Protein AF-A0A7C9CW74-F1 (afdb_monomer)

Solvent-accessible surface area (backbone atoms only — not comparable to full-atom values): 6979 Å² total; per-residue (Å²): 134,84,81,73,78,82,70,75,75,80,81,54,76,82,40,68,64,47,37,40,62,74,50,55,54,62,38,85,89,68,83,45,73,61,44,82,41,60,77,28,73,56,26,42,52,53,53,48,61,74,67,51,86,51,102,77,69,85,82,85,63,74,46,62,49,76,68,56,76,53,67,41,49,76,86,55,87,70,76,95,68,93,57,48,26,42,35,42,78,48,94,48,96,73,10,28,36,36,37,29,60,52,47,84,32,51,41,84,73,48,110

Organism: Opuntia streptacantha (NCBI:txid393608)

Secondary structure (DSSP, 8-state):
------------TTSHHHHHHHTTT--TTTT-S-EEEESSHHHHHHHHHHH--STT------EEEE----EEETT--------SEEEEE-SSTT-EEEEES-GGGEEEEE-

pLDDT: mean 78.63, std 11.59, range [41.38, 92.81]

Foldseek 3Di:
DDPPDPPPPDPDCPPPVCVCVVVLNDCPVVPDQKDKDKPDPVLVVVVCVVVPPDPDDDDDDWDKDFQFDAEDEPPDPDDDDDGQWYKYADPDNPTIMIMGRDSVRIDTDGD

Sequence (111 aa):
RHSKWVSRPCQDPTCNLCRTVGFSFTMEYKKRFWIELCMSSEALRESIAGVSKTKNAKTEVIICRIIAGRTKSIEDKTSEDEYDGTRNRGFHPNSEYLVLNNPSALLPCFI

Structure (mmCIF, N/CA/C/O backbone):
data_AF-A0A7C9CW74-F1
#
_entry.id   AF-A0A7C9CW74-F1
#
loop_
_atom_site.group_PDB
_atom_site.id
_atom_site.type_symbol
_atom_site.label_atom_id
_atom_site.label_alt_id
_atom_site.label_comp_id
_atom_site.label_asym_id
_atom_site.label_entity_id
_atom_site.label_seq_id
_atom_site.pdbx_PDB_ins_code
_atom_site.Cartn_x
_atom_site.Cartn_y
_atom_site.Cartn_z
_atom_site.occupancy
_atom_site.B_iso_or_equiv
_atom_site.auth_seq_id
_atom_site.auth_comp_id
_atom_site.auth_asym_id
_atom_site.auth_atom_id
_atom_site.pdbx_PDB_model_num
ATOM 1 N N . ARG A 1 1 ? -18.330 -28.055 14.200 1.00 43.12 1 ARG A N 1
ATOM 2 C CA . ARG A 1 1 ? -17.464 -26.939 13.737 1.00 43.12 1 ARG A CA 1
ATOM 3 C C . ARG A 1 1 ? -18.333 -25.688 13.660 1.00 43.12 1 ARG A C 1
ATOM 5 O O . ARG A 1 1 ? -19.131 -25.591 12.744 1.00 43.12 1 ARG A O 1
ATOM 12 N N . HIS A 1 2 ? -18.257 -24.795 14.648 1.00 41.38 2 HIS A N 1
ATOM 13 C CA . HIS A 1 2 ? -19.021 -23.545 14.634 1.00 41.38 2 HIS A CA 1
ATOM 14 C C . HIS A 1 2 ? -18.372 -22.571 13.645 1.00 41.38 2 HIS A C 1
ATOM 16 O O . HIS A 1 2 ? -17.303 -22.030 13.924 1.00 41.38 2 HIS A O 1
ATOM 22 N N . SER A 1 3 ? -18.996 -22.368 12.487 1.00 50.56 3 SER A N 1
ATOM 23 C CA . SER A 1 3 ? -18.732 -21.223 11.618 1.00 50.56 3 SER A CA 1
ATOM 24 C C . SER A 1 3 ? -19.144 -19.963 12.378 1.00 50.56 3 SER A C 1
ATOM 26 O O . SER A 1 3 ? -20.329 -19.648 12.495 1.00 50.56 3 SER A O 1
ATOM 28 N N . LYS A 1 4 ? -18.159 -19.310 13.000 1.00 52.38 4 LYS A N 1
ATOM 29 C CA . LYS A 1 4 ? -18.336 -18.046 13.716 1.00 52.38 4 LYS A CA 1
ATOM 30 C C . LYS A 1 4 ? -18.927 -17.018 12.752 1.00 52.38 4 LYS A C 1
ATOM 32 O O . LYS A 1 4 ? -18.501 -16.944 11.603 1.00 52.38 4 LYS A O 1
ATOM 37 N N . TRP A 1 5 ? -19.926 -16.282 13.234 1.00 48.28 5 TRP A N 1
ATOM 38 C CA . TRP A 1 5 ? -20.607 -15.206 12.523 1.00 48.28 5 TRP A CA 1
ATOM 39 C C . TRP A 1 5 ? -19.623 -14.354 11.720 1.00 48.28 5 TRP A C 1
ATOM 41 O O . TRP A 1 5 ? -18.690 -13.785 12.286 1.00 48.28 5 TRP A O 1
ATOM 51 N N . VAL A 1 6 ? -19.877 -14.222 10.419 1.00 56.31 6 VAL A N 1
ATOM 52 C CA . VAL A 1 6 ? -19.379 -13.078 9.659 1.00 56.31 6 VAL A CA 1
ATOM 53 C C . VAL A 1 6 ? -20.119 -11.877 10.235 1.00 56.31 6 VAL A C 1
ATOM 55 O O . VAL A 1 6 ? -21.263 -11.601 9.877 1.00 56.31 6 VAL A O 1
ATOM 58 N N . SER A 1 7 ? -19.506 -11.216 11.216 1.00 66.12 7 SER A N 1
ATOM 59 C CA . SER A 1 7 ? -19.907 -9.873 11.6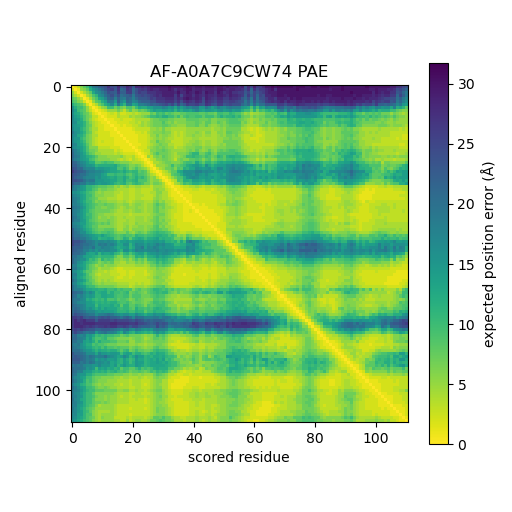16 1.00 66.12 7 SER A CA 1
ATOM 60 C C . SER A 1 7 ? -19.998 -9.050 10.338 1.00 66.12 7 SER A C 1
ATOM 62 O O . SER A 1 7 ? -19.045 -9.047 9.556 1.00 66.12 7 SER A O 1
ATOM 64 N N . ARG A 1 8 ? -21.158 -8.432 10.089 1.00 70.00 8 ARG A N 1
ATOM 65 C CA . ARG A 1 8 ? -21.370 -7.600 8.902 1.00 70.00 8 ARG A CA 1
ATOM 66 C C . ARG A 1 8 ? -20.157 -6.677 8.706 1.00 70.00 8 ARG A C 1
ATOM 68 O O . ARG A 1 8 ? -19.693 -6.114 9.702 1.00 70.00 8 ARG A O 1
ATOM 75 N N . PRO A 1 9 ? -19.633 -6.542 7.474 1.00 71.19 9 PRO A N 1
ATOM 76 C CA . PRO A 1 9 ? -18.553 -5.602 7.213 1.00 71.19 9 PRO A CA 1
ATOM 77 C C . PRO A 1 9 ? -18.971 -4.213 7.695 1.00 71.19 9 PRO A C 1
ATOM 79 O O . PRO A 1 9 ? -20.152 -3.862 7.633 1.00 71.19 9 PRO A O 1
ATOM 82 N N . CYS A 1 10 ? -18.013 -3.451 8.221 1.00 83.50 10 CYS A N 1
ATOM 83 C CA . CYS A 1 10 ? -18.261 -2.079 8.641 1.00 83.50 10 CYS A CA 1
ATOM 84 C C . CYS A 1 10 ? -18.874 -1.292 7.466 1.00 83.50 10 CYS A C 1
ATOM 86 O O . CYS A 1 10 ? -18.421 -1.416 6.330 1.00 83.50 10 CYS A O 1
ATOM 88 N N . GLN A 1 11 ? -19.938 -0.534 7.734 1.00 82.44 11 GLN A N 1
ATOM 89 C CA . GLN A 1 11 ? -20.644 0.282 6.734 1.00 82.44 11 GLN A CA 1
ATOM 90 C C . GLN A 1 11 ? -20.512 1.781 7.021 1.00 82.44 11 GLN A C 1
ATOM 92 O O . GLN A 1 11 ? -21.153 2.594 6.364 1.00 82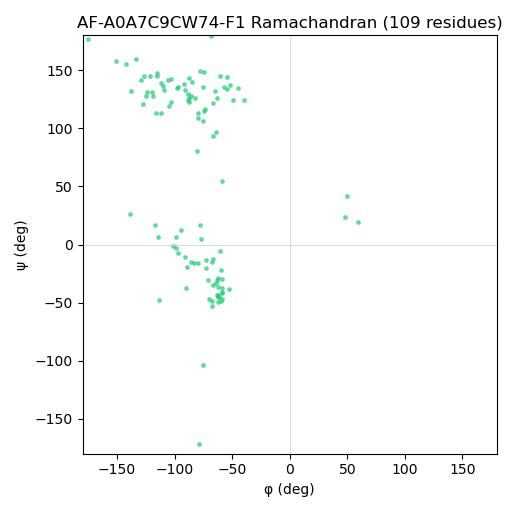.44 11 GLN A O 1
ATOM 97 N N . ASP A 1 12 ? -19.704 2.148 8.017 1.00 84.75 12 ASP A N 1
ATOM 98 C CA . ASP A 1 12 ? -19.494 3.536 8.399 1.00 84.75 12 ASP A CA 1
ATOM 99 C C . ASP A 1 12 ? -18.600 4.238 7.356 1.00 84.75 12 ASP A C 1
ATOM 101 O O . ASP A 1 12 ? -17.420 3.890 7.233 1.00 84.75 12 ASP A O 1
ATOM 105 N N . PRO A 1 13 ? -19.110 5.238 6.612 1.00 80.88 13 PRO A N 1
ATOM 106 C CA . PRO A 1 13 ? -18.323 5.959 5.612 1.00 80.88 13 PRO A CA 1
ATOM 107 C C . PRO A 1 13 ? -17.202 6.811 6.230 1.00 80.88 13 PRO A C 1
ATOM 109 O O . PRO A 1 13 ? -16.291 7.241 5.520 1.00 80.88 13 PRO A O 1
ATOM 112 N N . THR A 1 14 ? -17.240 7.055 7.544 1.00 83.69 14 THR A N 1
ATOM 113 C CA . THR A 1 14 ? -16.191 7.770 8.282 1.00 83.69 14 THR A CA 1
ATOM 114 C C . THR A 1 14 ? -15.050 6.850 8.728 1.00 83.69 14 THR A C 1
ATOM 116 O O . THR A 1 14 ? -13.955 7.327 9.038 1.00 83.69 14 THR A O 1
ATOM 119 N N . CYS A 1 15 ? -15.250 5.527 8.688 1.00 86.06 15 CYS A N 1
ATOM 120 C CA . CYS A 1 15 ? -14.200 4.551 8.954 1.00 86.06 15 CYS A CA 1
ATOM 121 C C . CYS A 1 15 ? -13.090 4.661 7.897 1.00 86.06 15 CYS A C 1
ATOM 123 O O . CYS A 1 15 ? -13.336 4.551 6.695 1.00 86.06 15 CYS A O 1
ATOM 125 N N . ASN A 1 16 ? -11.838 4.829 8.338 1.00 82.12 16 ASN A N 1
ATOM 126 C CA . ASN A 1 16 ? -10.698 5.001 7.433 1.00 82.12 16 ASN A CA 1
ATOM 127 C C . ASN A 1 16 ? -10.510 3.825 6.472 1.00 82.12 16 ASN A C 1
ATOM 129 O O . ASN A 1 16 ? -10.164 4.055 5.314 1.00 82.12 16 ASN A O 1
ATOM 133 N N . LEU A 1 17 ? -10.751 2.596 6.927 1.00 85.19 17 LEU A N 1
ATOM 134 C CA . LEU A 1 17 ? -10.677 1.405 6.089 1.00 85.19 17 LEU A CA 1
ATOM 135 C C . LEU A 1 17 ? -11.789 1.403 5.034 1.00 85.19 17 LEU A C 1
ATOM 137 O O . LEU A 1 17 ? -11.493 1.319 3.844 1.00 85.19 17 LEU A O 1
ATOM 141 N N . CYS A 1 18 ? -13.048 1.568 5.455 1.00 86.88 18 CYS A N 1
ATOM 142 C CA . CYS A 1 18 ? -14.203 1.588 4.548 1.00 86.88 18 CYS A CA 1
ATOM 143 C C . CYS A 1 18 ? -14.076 2.694 3.505 1.00 86.88 18 CYS A C 1
ATOM 145 O O . CYS A 1 18 ? -14.323 2.466 2.325 1.00 86.88 18 CYS A O 1
ATOM 147 N N . ARG A 1 19 ? -13.606 3.872 3.926 1.00 85.25 19 ARG A N 1
ATOM 148 C CA . ARG A 1 19 ? -13.287 4.985 3.036 1.00 85.25 19 ARG A CA 1
ATOM 149 C C . ARG A 1 19 ? -12.167 4.612 2.064 1.00 85.25 19 ARG A C 1
ATOM 151 O O . ARG A 1 19 ? -12.307 4.802 0.865 1.00 85.25 19 ARG A O 1
ATOM 158 N N . THR A 1 20 ? -11.061 4.054 2.551 1.00 85.50 20 THR A N 1
ATOM 159 C CA . THR A 1 20 ? -9.907 3.710 1.701 1.00 85.50 20 THR A CA 1
ATOM 160 C C . THR A 1 20 ? -10.275 2.683 0.628 1.00 85.50 20 THR A C 1
ATOM 162 O O . THR A 1 20 ? -9.934 2.879 -0.538 1.00 85.50 20 THR A O 1
ATOM 165 N N . VAL A 1 21 ? -11.009 1.634 1.008 1.00 83.12 21 VAL A N 1
ATOM 166 C CA . VAL A 1 21 ? -11.480 0.583 0.095 1.00 83.12 21 VAL A CA 1
ATOM 167 C C . VAL A 1 21 ? -12.561 1.117 -0.846 1.00 83.12 21 VAL A C 1
ATOM 169 O O . VAL A 1 21 ? -12.467 0.922 -2.053 1.00 83.12 21 VAL A O 1
ATOM 172 N N . GLY A 1 22 ? -13.558 1.834 -0.320 1.00 81.19 22 GLY A N 1
ATOM 173 C CA . GLY A 1 22 ? -14.671 2.368 -1.109 1.00 81.19 22 GLY A CA 1
ATOM 174 C C . GLY A 1 22 ? -14.243 3.406 -2.147 1.00 81.19 22 GLY A C 1
ATOM 175 O O . GLY A 1 22 ? -14.806 3.452 -3.235 1.00 81.19 22 GLY A O 1
ATOM 176 N N . PHE A 1 23 ? -13.206 4.192 -1.850 1.00 80.06 23 PHE A N 1
ATOM 177 C CA . PHE A 1 23 ? -12.642 5.168 -2.781 1.00 80.06 23 PHE A CA 1
ATOM 178 C C . PHE A 1 23 ? -11.456 4.628 -3.586 1.00 80.06 23 PHE A C 1
ATOM 180 O O . PHE A 1 23 ? -10.775 5.428 -4.208 1.00 80.06 23 PHE A O 1
ATOM 187 N N . SER A 1 24 ? -11.176 3.318 -3.596 1.00 76.62 24 SER A N 1
ATOM 188 C CA . SER A 1 24 ? -10.080 2.728 -4.395 1.00 76.62 24 SER A CA 1
ATOM 189 C C . SER A 1 24 ? -8.734 3.449 -4.221 1.00 76.62 24 SER A C 1
ATOM 191 O O . SER A 1 24 ? -8.024 3.714 -5.186 1.00 76.62 24 SER A O 1
ATOM 193 N N . PHE A 1 25 ? -8.395 3.819 -2.982 1.00 81.31 25 PHE A N 1
ATOM 194 C CA . PHE A 1 25 ? -7.189 4.596 -2.670 1.00 81.31 25 PHE A CA 1
ATOM 195 C C . PHE A 1 25 ? -7.095 5.971 -3.362 1.00 81.31 25 PHE A C 1
ATOM 197 O O . PHE A 1 25 ? -6.005 6.533 -3.421 1.00 81.31 25 PHE A O 1
ATOM 204 N N . THR A 1 26 ? -8.197 6.553 -3.846 1.00 73.12 26 THR A N 1
ATOM 205 C CA . THR A 1 26 ? -8.208 7.899 -4.444 1.00 73.12 26 THR A CA 1
ATOM 206 C C . THR A 1 26 ? -7.554 8.912 -3.510 1.00 73.12 26 THR A C 1
ATOM 208 O O . THR A 1 26 ? -7.762 8.899 -2.298 1.00 73.12 26 THR A O 1
ATOM 211 N N . MET A 1 27 ? -6.733 9.795 -4.073 1.00 66.88 27 MET A N 1
ATOM 212 C CA . MET A 1 27 ? -5.862 10.682 -3.300 1.00 66.88 27 MET A CA 1
ATOM 213 C C . MET A 1 27 ? -6.380 12.122 -3.171 1.00 66.88 27 MET A C 1
ATOM 215 O O . MET A 1 27 ? -5.778 12.927 -2.455 1.00 66.88 27 MET A O 1
ATOM 219 N N . GLU A 1 28 ? -7.526 12.432 -3.786 1.00 63.84 28 GLU A N 1
ATOM 220 C CA . GLU A 1 28 ? -8.144 13.769 -3.801 1.00 63.84 28 GLU A CA 1
ATOM 221 C C . GLU A 1 28 ? -8.313 14.363 -2.394 1.00 63.84 28 GLU A C 1
ATOM 223 O O . GLU A 1 28 ? -8.049 15.542 -2.170 1.00 63.84 28 GLU A O 1
ATOM 228 N N . TYR A 1 29 ? -8.657 13.532 -1.405 1.00 58.47 29 TYR A N 1
ATOM 229 C CA . TYR A 1 29 ? -8.861 13.979 -0.026 1.00 58.47 29 TYR A CA 1
ATOM 230 C C . TYR A 1 29 ? -7.566 14.100 0.796 1.00 58.47 29 TYR A C 1
ATOM 232 O O . TYR A 1 29 ? -7.581 14.730 1.854 1.00 58.47 29 TYR A O 1
ATOM 240 N N . LYS A 1 30 ? -6.441 13.513 0.355 1.00 61.09 30 LYS A N 1
ATOM 241 C CA . LYS A 1 30 ? -5.169 13.531 1.110 1.00 61.09 30 LYS A CA 1
ATOM 242 C C . LYS A 1 30 ? -4.194 14.623 0.663 1.00 61.09 30 LYS A C 1
ATOM 244 O O . LYS A 1 30 ? -3.166 14.773 1.320 1.00 61.09 30 LYS A O 1
ATOM 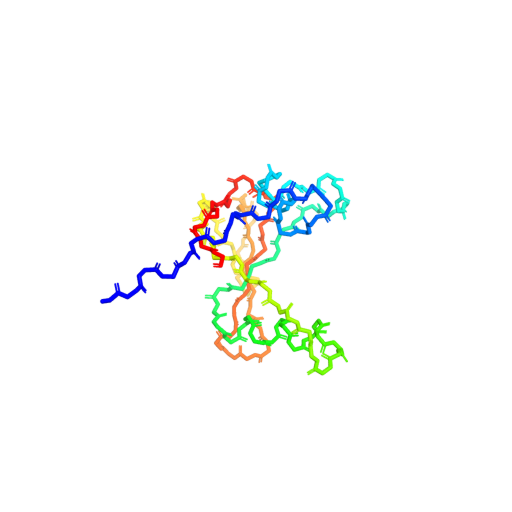249 N N . LYS A 1 31 ? -4.472 15.360 -0.426 1.00 62.91 31 LYS A N 1
ATOM 250 C CA . LYS A 1 31 ? -3.514 16.287 -1.081 1.00 62.91 31 LYS A CA 1
ATOM 251 C C . LYS A 1 31 ? -2.131 15.653 -1.329 1.00 62.91 31 LYS A C 1
ATOM 253 O O . LYS A 1 31 ? -1.121 16.350 -1.393 1.00 62.91 31 LYS A O 1
ATOM 258 N N . ARG A 1 32 ? -2.069 14.322 -1.407 1.00 65.94 32 ARG A N 1
ATOM 259 C CA . ARG A 1 32 ? -0.862 13.567 -1.746 1.00 65.94 32 ARG A CA 1
ATOM 260 C C . ARG A 1 32 ? -1.002 13.119 -3.187 1.00 65.94 32 ARG A C 1
ATOM 262 O O . ARG A 1 32 ? -2.089 12.759 -3.602 1.00 65.94 32 ARG A O 1
ATOM 269 N N . PHE A 1 33 ? 0.089 13.135 -3.933 1.00 73.94 33 PHE A N 1
ATOM 270 C CA . PHE A 1 33 ? 0.090 12.706 -5.334 1.00 73.94 33 PHE A CA 1
ATOM 271 C C . PHE A 1 33 ? 0.602 11.271 -5.505 1.00 73.94 33 PHE A C 1
ATOM 273 O O . PHE A 1 33 ? 0.801 10.823 -6.624 1.00 73.94 33 PHE A O 1
ATOM 280 N N . TRP A 1 34 ? 0.845 10.563 -4.398 1.00 82.94 34 TRP A N 1
ATOM 281 C CA . TRP A 1 34 ? 1.510 9.268 -4.409 1.00 82.94 34 TRP A CA 1
ATOM 282 C C . TRP A 1 34 ? 1.065 8.367 -3.253 1.00 82.94 34 TRP A C 1
ATOM 284 O O . TRP A 1 34 ? 0.581 8.836 -2.215 1.00 82.94 34 TRP A O 1
ATOM 294 N N . ILE A 1 35 ? 1.261 7.063 -3.444 1.00 87.50 35 ILE A N 1
ATOM 295 C CA . ILE A 1 35 ? 0.972 5.994 -2.486 1.00 87.50 35 ILE A CA 1
ATOM 296 C C . ILE A 1 35 ? 2.261 5.274 -2.144 1.00 87.50 35 ILE A C 1
ATOM 298 O O . ILE A 1 35 ? 2.947 4.814 -3.048 1.00 87.50 35 ILE A O 1
ATOM 302 N N . GLU A 1 36 ? 2.551 5.134 -0.853 1.00 88.88 36 GLU A N 1
ATOM 303 C CA . GLU A 1 36 ? 3.608 4.249 -0.369 1.00 88.88 36 GLU A CA 1
ATOM 304 C C . GLU A 1 36 ? 3.058 2.865 -0.056 1.00 88.88 36 GLU A C 1
ATOM 306 O O . GLU A 1 36 ? 2.007 2.731 0.575 1.00 88.88 36 GLU A O 1
ATOM 311 N N . LEU A 1 37 ? 3.803 1.840 -0.440 1.00 90.75 37 LEU A N 1
ATOM 312 C CA . LEU A 1 37 ? 3.500 0.445 -0.172 1.00 90.75 37 LEU A CA 1
ATOM 313 C C . LEU A 1 37 ? 4.728 -0.220 0.430 1.00 90.75 37 LEU A C 1
ATOM 315 O O . LEU A 1 37 ? 5.851 0.029 0.001 1.00 90.75 37 LEU A O 1
ATOM 319 N N . CYS A 1 38 ? 4.501 -1.106 1.393 1.00 92.81 38 CYS A N 1
ATOM 320 C CA . CYS A 1 38 ? 5.532 -2.000 1.904 1.00 92.81 38 CYS A CA 1
ATOM 321 C C . CYS A 1 38 ? 5.542 -3.266 1.043 1.00 92.81 38 CYS A C 1
ATOM 323 O O . CYS A 1 38 ? 4.511 -3.924 0.908 1.00 92.81 38 CYS A O 1
ATOM 325 N N . MET A 1 39 ? 6.692 -3.612 0.468 1.00 89.88 39 MET A N 1
ATOM 326 C CA . MET A 1 39 ? 6.865 -4.822 -0.344 1.00 89.88 39 MET A CA 1
ATOM 327 C C . MET A 1 39 ? 7.324 -6.035 0.477 1.00 89.88 39 MET A C 1
ATOM 329 O O . MET A 1 39 ? 7.293 -7.157 -0.023 1.00 89.88 39 MET A O 1
ATOM 333 N N . SER A 1 40 ? 7.717 -5.833 1.738 1.00 88.00 40 SER A N 1
ATOM 334 C CA . SER A 1 40 ? 8.109 -6.896 2.666 1.00 88.00 40 SER A CA 1
ATOM 335 C C . SER A 1 40 ? 7.460 -6.734 4.041 1.00 88.00 40 SER A C 1
ATOM 337 O O . SER A 1 40 ? 7.010 -5.651 4.431 1.00 88.00 40 SER A O 1
ATOM 3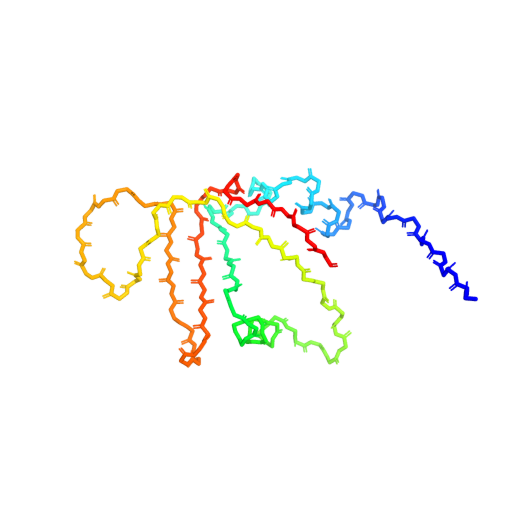39 N N . SER A 1 41 ? 7.411 -7.830 4.801 1.00 87.19 41 SER A N 1
ATOM 340 C CA . SER A 1 41 ? 6.926 -7.824 6.185 1.00 87.19 41 SER A CA 1
ATOM 341 C C . SER A 1 41 ? 7.783 -6.958 7.107 1.00 87.19 41 SER A C 1
ATOM 343 O O . SER A 1 41 ? 7.283 -6.380 8.066 1.00 87.19 41 SER A O 1
ATOM 345 N N . GLU A 1 42 ? 9.072 -6.852 6.818 1.00 89.00 42 GLU A N 1
ATOM 346 C CA . GLU A 1 42 ? 10.060 -6.058 7.533 1.00 89.00 42 GLU A CA 1
ATOM 347 C C . GLU A 1 42 ? 9.767 -4.569 7.347 1.00 89.00 42 GLU A C 1
ATOM 349 O O . GLU A 1 42 ? 9.622 -3.855 8.340 1.00 89.00 42 GLU A O 1
ATOM 354 N N . ALA A 1 43 ? 9.543 -4.142 6.099 1.00 88.50 43 ALA A N 1
ATOM 355 C CA . ALA A 1 43 ? 9.109 -2.785 5.780 1.00 88.50 43 ALA A CA 1
ATOM 356 C C . ALA A 1 43 ? 7.774 -2.443 6.459 1.00 88.50 43 ALA A C 1
ATOM 358 O O . ALA A 1 43 ? 7.610 -1.370 7.037 1.00 88.50 43 ALA A O 1
ATOM 359 N N . LEU A 1 44 ? 6.827 -3.387 6.473 1.00 89.12 44 LEU A N 1
ATOM 360 C CA . LEU A 1 44 ? 5.556 -3.203 7.171 1.00 89.12 44 LEU A CA 1
ATOM 361 C C . LEU A 1 44 ? 5.759 -3.013 8.682 1.00 89.12 44 LEU A C 1
ATOM 363 O O . LEU A 1 44 ? 5.163 -2.119 9.279 1.00 89.12 44 LEU A O 1
ATOM 367 N N . ARG A 1 45 ? 6.611 -3.828 9.313 1.00 86.19 45 ARG A N 1
ATOM 368 C CA . ARG A 1 45 ? 6.915 -3.715 10.749 1.00 86.19 45 ARG A CA 1
ATOM 369 C C . ARG A 1 45 ? 7.572 -2.380 11.090 1.00 86.19 45 ARG A C 1
ATOM 371 O O . ARG A 1 45 ? 7.185 -1.768 12.084 1.00 86.19 45 ARG A O 1
ATOM 378 N N . GLU A 1 46 ? 8.525 -1.928 10.279 1.00 85.06 46 GLU A N 1
ATOM 379 C CA . GLU A 1 46 ? 9.159 -0.611 10.415 1.00 85.06 46 GLU A CA 1
ATOM 380 C C . GLU A 1 46 ? 8.134 0.522 10.296 1.00 85.06 46 GLU A C 1
ATOM 382 O O . GLU A 1 46 ? 8.069 1.396 11.163 1.00 85.06 46 GLU A O 1
ATOM 387 N N . SER A 1 47 ? 7.289 0.471 9.262 1.00 84.56 47 SER A N 1
ATOM 388 C CA . SER A 1 47 ? 6.236 1.460 9.021 1.00 84.56 47 SER A CA 1
ATOM 389 C C . SER A 1 47 ? 5.264 1.554 10.203 1.00 84.56 47 SER A C 1
ATOM 391 O O . SER A 1 47 ? 4.998 2.643 10.719 1.00 84.56 47 SER A O 1
ATOM 393 N N . ILE A 1 48 ? 4.796 0.410 10.716 1.00 85.31 48 ILE A N 1
ATOM 394 C CA . ILE A 1 48 ? 3.899 0.360 11.878 1.00 85.31 48 ILE A CA 1
ATOM 395 C C . ILE A 1 48 ? 4.584 0.922 13.127 1.00 85.31 48 ILE A C 1
ATOM 397 O O . ILE A 1 48 ? 3.970 1.709 13.850 1.00 85.31 48 ILE A O 1
ATOM 401 N N . ALA A 1 49 ? 5.849 0.567 13.375 1.00 81.44 49 ALA A N 1
ATOM 402 C CA . ALA A 1 49 ? 6.604 1.068 14.522 1.00 81.44 49 ALA A CA 1
ATOM 403 C C . ALA A 1 49 ? 6.789 2.597 14.481 1.00 81.44 49 ALA A C 1
ATOM 405 O O . ALA A 1 49 ? 6.714 3.248 15.522 1.00 81.44 49 ALA A O 1
ATOM 406 N N . GLY A 1 50 ? 6.973 3.181 13.291 1.00 73.88 50 GLY A N 1
ATOM 407 C CA . GLY A 1 50 ? 7.087 4.632 13.112 1.00 73.88 50 GLY A CA 1
ATOM 408 C C . GLY A 1 50 ? 5.774 5.399 13.323 1.00 73.88 50 GLY A C 1
ATOM 409 O O . GLY A 1 50 ? 5.790 6.545 13.779 1.00 73.88 50 GLY A O 1
ATOM 410 N N . VAL A 1 51 ? 4.629 4.776 13.024 1.00 72.00 51 VAL A N 1
ATOM 411 C CA . VAL A 1 51 ? 3.297 5.406 13.125 1.00 72.00 51 VAL A CA 1
ATOM 412 C C . VAL A 1 51 ? 2.661 5.199 14.506 1.00 72.00 51 VAL A C 1
ATOM 414 O O . VAL A 1 51 ? 2.005 6.099 15.040 1.00 72.00 51 VAL A O 1
ATOM 417 N N . SER A 1 52 ? 2.857 4.030 15.114 1.00 67.19 52 SER A N 1
ATOM 418 C CA . SER A 1 52 ? 2.230 3.637 16.377 1.00 67.19 52 SER A CA 1
ATOM 419 C C . SER A 1 52 ? 2.949 4.236 17.592 1.00 67.19 52 SER A C 1
ATOM 421 O O . SER A 1 52 ? 3.707 3.561 18.288 1.00 67.19 52 SER A O 1
ATOM 423 N N . LYS A 1 53 ? 2.671 5.506 17.911 1.00 62.34 53 LYS A N 1
ATOM 424 C CA . LYS A 1 53 ? 3.171 6.150 19.146 1.00 62.34 53 LYS A CA 1
ATOM 425 C C . LYS A 1 53 ? 2.474 5.669 20.428 1.00 62.34 53 LYS A C 1
ATOM 427 O O . LYS A 1 53 ? 2.948 5.950 21.526 1.00 62.34 53 LYS A O 1
ATOM 432 N N . THR A 1 54 ? 1.348 4.965 20.318 1.00 62.41 54 THR A N 1
ATOM 433 C CA . THR A 1 54 ? 0.550 4.489 21.457 1.00 62.41 54 THR A CA 1
ATOM 434 C C . THR A 1 54 ? 0.664 2.975 21.608 1.00 62.41 54 THR A C 1
ATOM 436 O O . THR A 1 54 ? 0.502 2.226 20.652 1.00 62.41 54 THR A O 1
ATOM 439 N N . LYS A 1 55 ? 0.908 2.505 22.839 1.00 61.09 55 LYS A N 1
ATOM 440 C CA . LYS A 1 55 ? 1.221 1.096 23.157 1.00 61.09 55 LYS A CA 1
ATOM 441 C C . LYS A 1 55 ? 0.135 0.060 22.792 1.00 61.09 55 LYS A C 1
ATOM 443 O O . LYS A 1 55 ? 0.408 -1.122 22.920 1.00 61.09 55 LYS A O 1
ATOM 448 N N . ASN A 1 56 ? -1.048 0.473 22.327 1.00 65.62 56 ASN A N 1
ATOM 449 C CA . ASN A 1 56 ? -2.195 -0.403 22.045 1.00 65.62 56 ASN A CA 1
ATOM 450 C C . ASN A 1 56 ? -2.934 -0.039 20.741 1.00 65.62 56 ASN A C 1
ATOM 452 O O . ASN A 1 56 ? -4.141 -0.260 20.631 1.00 65.62 56 ASN A O 1
ATOM 456 N N . ALA A 1 57 ? -2.259 0.577 19.767 1.00 68.19 57 ALA A N 1
ATOM 457 C CA . ALA A 1 57 ? -2.897 0.868 18.488 1.00 68.19 57 ALA A CA 1
ATOM 458 C C . ALA A 1 57 ? -3.208 -0.442 17.743 1.00 68.19 57 ALA A C 1
ATOM 460 O O . ALA A 1 57 ? -2.315 -1.239 17.462 1.00 68.19 57 ALA A O 1
ATOM 461 N N . LYS A 1 58 ? -4.486 -0.670 17.419 1.00 74.50 58 LYS A N 1
ATOM 462 C CA . LYS A 1 58 ? -4.883 -1.741 16.505 1.00 74.50 58 LYS A CA 1
ATOM 463 C C . LYS A 1 58 ? -4.642 -1.248 15.080 1.00 74.50 58 LYS A C 1
ATOM 465 O O . LYS A 1 58 ? -5.295 -0.304 14.642 1.00 74.50 58 LYS A O 1
ATOM 470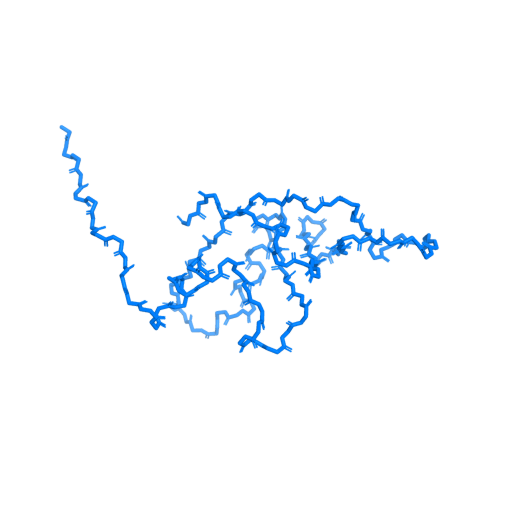 N N . THR A 1 59 ? -3.698 -1.868 14.384 1.00 78.19 59 THR A N 1
ATOM 471 C CA . THR A 1 59 ? -3.410 -1.566 12.981 1.00 78.19 59 THR A CA 1
ATOM 472 C C . THR A 1 59 ? -4.127 -2.561 12.081 1.00 78.19 59 THR A C 1
ATOM 474 O O . THR A 1 59 ? -4.117 -3.762 12.343 1.00 78.19 59 THR A O 1
ATOM 477 N N . GLU A 1 60 ? -4.739 -2.053 11.020 1.00 84.31 60 GLU A N 1
ATOM 478 C CA . GLU A 1 60 ? -5.287 -2.849 9.924 1.00 84.31 60 GLU A CA 1
ATOM 479 C C . GLU A 1 60 ? -4.364 -2.691 8.717 1.00 84.31 60 GLU A C 1
ATOM 481 O O . GLU A 1 60 ? -3.816 -1.609 8.487 1.00 84.31 60 GLU A O 1
ATOM 486 N N . VAL A 1 61 ? -4.157 -3.774 7.971 1.00 88.44 61 VAL A N 1
ATOM 487 C CA . VAL A 1 61 ? -3.230 -3.816 6.838 1.00 88.44 61 VAL A CA 1
ATOM 488 C C . VAL A 1 61 ? -4.008 -4.272 5.624 1.00 88.44 61 VAL A C 1
ATOM 490 O O . VAL A 1 61 ? -4.706 -5.270 5.686 1.00 88.44 61 VAL A O 1
ATOM 493 N N . ILE A 1 62 ? -3.873 -3.558 4.511 1.00 90.06 62 ILE A N 1
ATOM 494 C CA . ILE A 1 62 ? -4.493 -3.965 3.253 1.00 90.06 62 ILE A CA 1
ATOM 495 C C . ILE A 1 62 ? -3.404 -4.564 2.374 1.00 90.06 62 ILE A C 1
ATOM 497 O O . ILE A 1 62 ? -2.409 -3.904 2.071 1.00 90.06 62 ILE A O 1
ATOM 501 N N . ILE A 1 63 ? -3.596 -5.810 1.959 1.00 91.00 63 ILE A N 1
ATOM 502 C CA . ILE A 1 63 ? -2.751 -6.460 0.963 1.00 91.00 63 ILE A CA 1
ATOM 503 C C . ILE A 1 63 ? -3.318 -6.141 -0.411 1.00 91.00 63 ILE A C 1
ATOM 505 O O . ILE A 1 63 ? -4.472 -6.462 -0.706 1.00 91.00 63 ILE A O 1
ATOM 509 N N . CYS A 1 64 ? -2.490 -5.541 -1.260 1.00 91.44 64 CYS A N 1
ATOM 510 C CA . CYS A 1 64 ? -2.855 -5.166 -2.618 1.00 91.44 64 CYS A CA 1
ATOM 511 C C . CYS A 1 64 ? -2.034 -5.950 -3.642 1.00 91.44 64 CYS A C 1
ATOM 513 O O . CYS A 1 64 ? -0.854 -6.230 -3.435 1.00 91.44 64 CYS A O 1
ATOM 515 N N . ARG A 1 65 ? -2.646 -6.239 -4.790 1.00 91.81 65 ARG A N 1
ATOM 516 C CA . ARG A 1 65 ? -1.919 -6.554 -6.017 1.00 91.81 65 ARG A CA 1
ATOM 517 C C . ARG A 1 65 ? -1.583 -5.245 -6.716 1.00 91.81 65 ARG A C 1
ATOM 519 O O . ARG A 1 65 ? -2.466 -4.424 -6.954 1.00 91.81 65 ARG A O 1
ATOM 526 N N . ILE A 1 66 ? -0.313 -5.076 -7.051 1.00 90.00 66 ILE A N 1
ATOM 527 C CA . ILE A 1 66 ? 0.165 -3.955 -7.856 1.00 90.00 66 ILE A CA 1
ATOM 528 C C . ILE A 1 66 ? 0.059 -4.359 -9.327 1.00 90.00 66 ILE A C 1
ATOM 530 O O . ILE A 1 66 ? 0.514 -5.438 -9.703 1.00 90.00 66 ILE A O 1
ATOM 534 N N . ILE A 1 67 ? -0.558 -3.505 -10.136 1.00 89.62 67 ILE A N 1
ATOM 535 C CA . ILE A 1 67 ? -0.659 -3.647 -11.597 1.00 89.62 67 ILE A CA 1
ATOM 536 C C . ILE A 1 67 ? 0.048 -2.498 -12.332 1.00 89.62 67 ILE A C 1
ATOM 538 O O . ILE A 1 67 ? -0.194 -2.276 -13.514 1.00 89.62 67 ILE A O 1
ATOM 542 N N . ALA A 1 68 ? 0.909 -1.759 -11.626 1.00 83.44 68 ALA A N 1
ATOM 543 C CA . ALA A 1 68 ? 1.820 -0.787 -12.222 1.00 83.44 68 ALA A CA 1
ATOM 544 C C . ALA A 1 68 ? 2.766 -1.487 -13.212 1.00 83.44 68 ALA A C 1
ATOM 546 O O . ALA A 1 68 ? 3.163 -2.629 -12.975 1.00 83.44 68 ALA A O 1
ATOM 547 N N . GLY A 1 69 ? 3.121 -0.805 -14.302 1.00 83.25 69 GLY A N 1
ATOM 548 C CA . GLY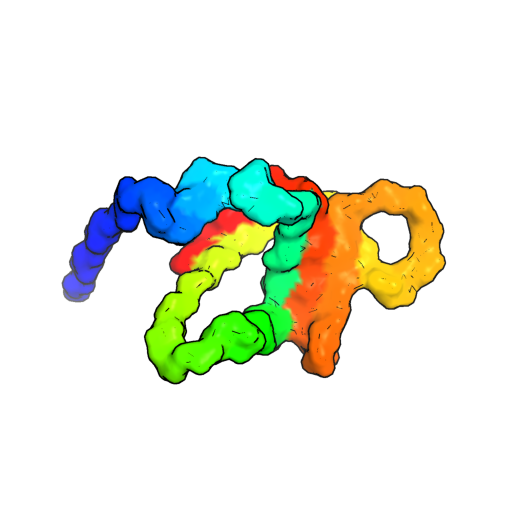 A 1 69 ? 4.040 -1.313 -15.313 1.00 83.25 69 GLY A CA 1
ATOM 549 C C . GLY A 1 69 ? 5.493 -1.269 -14.843 1.00 83.25 69 GLY A C 1
ATOM 550 O O . GLY A 1 69 ? 5.945 -2.125 -14.083 1.00 83.25 69 GLY A O 1
ATOM 551 N N . ARG A 1 70 ? 6.266 -0.297 -15.333 1.00 83.62 70 ARG A N 1
ATOM 552 C CA . ARG A 1 70 ? 7.711 -0.222 -15.060 1.00 83.62 70 ARG A CA 1
ATOM 553 C C . ARG A 1 70 ? 7.966 0.538 -13.763 1.00 83.62 70 ARG A C 1
ATOM 555 O O . ARG A 1 70 ? 7.553 1.685 -13.623 1.00 83.62 70 ARG A O 1
ATOM 562 N N . THR A 1 71 ? 8.704 -0.071 -12.837 1.00 84.31 71 THR A N 1
ATOM 563 C CA . THR A 1 71 ? 9.141 0.574 -11.587 1.00 84.31 71 THR A CA 1
ATOM 564 C C . THR A 1 71 ? 10.643 0.822 -11.602 1.00 84.31 71 THR A C 1
ATOM 566 O O . THR A 1 71 ? 11.398 -0.084 -11.954 1.00 84.31 71 THR A O 1
ATOM 569 N N . LYS A 1 72 ? 11.081 2.006 -11.170 1.00 86.12 72 LYS A N 1
ATOM 570 C CA . LYS A 1 72 ? 12.501 2.380 -11.098 1.00 86.12 72 LYS A CA 1
ATOM 571 C C . LYS A 1 72 ? 13.055 2.198 -9.689 1.00 86.12 72 LYS A C 1
ATOM 573 O O . LYS A 1 72 ? 12.427 2.659 -8.741 1.00 86.12 72 LYS A O 1
ATOM 578 N N . SER A 1 73 ? 14.233 1.599 -9.531 1.00 83.38 73 SER A N 1
ATOM 579 C CA . SER A 1 73 ? 14.961 1.668 -8.256 1.00 83.38 73 SER A CA 1
ATOM 580 C C . SER A 1 73 ? 15.595 3.051 -8.082 1.00 83.38 73 SER A C 1
ATOM 582 O O . SER A 1 73 ? 16.212 3.558 -9.015 1.00 83.38 73 SER A O 1
ATOM 584 N N . ILE A 1 74 ? 15.500 3.666 -6.899 1.00 80.19 74 ILE A N 1
ATOM 585 C CA . ILE A 1 74 ? 16.186 4.950 -6.621 1.00 80.19 74 ILE A CA 1
ATOM 586 C C . ILE A 1 74 ? 17.709 4.830 -6.794 1.00 80.19 74 ILE A C 1
ATOM 588 O O . ILE A 1 74 ? 18.371 5.800 -7.160 1.00 80.19 74 ILE A O 1
ATOM 592 N N . GLU A 1 75 ? 18.266 3.643 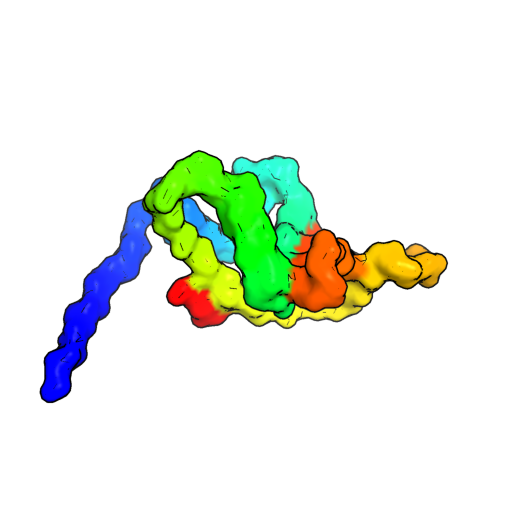-6.556 1.00 76.81 75 GLU A N 1
ATOM 593 C CA . GLU A 1 75 ? 19.699 3.370 -6.707 1.00 76.81 75 GLU A CA 1
ATOM 594 C C . GLU A 1 75 ? 20.134 3.309 -8.184 1.00 76.81 75 GLU A C 1
ATOM 596 O O . GLU A 1 75 ? 21.310 3.529 -8.493 1.00 76.81 75 GLU A O 1
ATOM 601 N N . ASP A 1 76 ? 19.190 3.085 -9.106 1.00 75.75 76 ASP A N 1
ATOM 602 C CA . ASP A 1 76 ? 19.462 3.025 -10.538 1.00 75.75 76 ASP A CA 1
ATOM 603 C C . ASP A 1 76 ? 19.574 4.438 -11.125 1.00 75.75 76 ASP A C 1
ATOM 605 O O . ASP A 1 76 ? 18.598 5.173 -11.302 1.00 75.75 76 ASP A O 1
ATOM 609 N N . LYS A 1 77 ? 20.804 4.816 -11.488 1.00 65.38 77 LYS A N 1
ATOM 610 C CA . LYS A 1 77 ? 21.140 6.107 -12.118 1.00 65.38 77 LYS A CA 1
ATOM 611 C C . LYS A 1 77 ? 20.806 6.180 -13.617 1.00 65.38 77 LYS A C 1
ATOM 613 O O . LYS A 1 77 ? 21.335 7.040 -14.317 1.00 65.38 77 LYS A O 1
ATOM 618 N N . THR A 1 78 ? 19.972 5.285 -14.137 1.00 63.31 78 THR A N 1
ATOM 619 C CA . THR A 1 78 ? 19.561 5.293 -15.548 1.00 63.31 78 THR A CA 1
ATOM 620 C C . THR A 1 78 ? 18.553 6.408 -15.838 1.00 63.31 78 THR A C 1
ATOM 622 O O . THR A 1 78 ? 17.798 6.841 -14.962 1.00 63.31 78 THR A O 1
ATOM 625 N N . SER A 1 79 ? 18.617 6.929 -17.063 1.00 64.38 79 SER A N 1
ATOM 626 C CA . SER A 1 79 ? 17.973 8.153 -17.554 1.00 64.38 79 SER A CA 1
ATOM 627 C C . SER A 1 79 ? 16.437 8.097 -17.651 1.00 64.38 79 SER A C 1
ATOM 629 O O . SER A 1 79 ? 15.798 7.110 -17.290 1.00 64.38 79 SER A O 1
ATOM 631 N N . GLU A 1 80 ? 15.891 9.231 -18.094 1.00 58.47 80 GLU A N 1
ATOM 632 C CA . GLU A 1 80 ? 14.518 9.767 -18.100 1.00 58.47 80 GLU A CA 1
ATOM 633 C C . GLU A 1 80 ? 13.437 8.943 -18.831 1.00 58.47 80 GLU A C 1
ATOM 635 O O . GLU A 1 80 ? 12.722 9.454 -19.687 1.00 58.47 80 GLU A O 1
ATOM 640 N N . ASP A 1 81 ? 13.280 7.670 -18.486 1.00 66.31 81 ASP A N 1
ATOM 641 C CA . ASP A 1 81 ? 12.109 6.901 -18.912 1.00 66.31 81 ASP A CA 1
ATOM 642 C C . ASP A 1 81 ? 10.874 7.245 -18.061 1.00 66.31 81 ASP A C 1
ATOM 644 O O . ASP A 1 81 ? 10.979 7.556 -16.872 1.00 66.31 81 ASP A O 1
ATOM 648 N N . GLU A 1 82 ? 9.682 7.157 -18.656 1.00 73.69 82 GLU A N 1
ATOM 649 C CA . GLU A 1 82 ? 8.419 7.238 -17.920 1.00 73.69 82 GLU A CA 1
ATOM 650 C C . GLU A 1 82 ? 8.202 5.927 -17.140 1.00 73.69 82 GLU A C 1
ATOM 652 O O . GLU A 1 82 ? 8.108 4.839 -17.728 1.00 73.69 82 GLU A O 1
ATOM 657 N N . TYR A 1 83 ? 8.175 6.041 -15.807 1.00 82.81 83 TYR A N 1
ATOM 658 C CA . TYR A 1 83 ? 7.954 4.945 -14.860 1.00 82.81 83 TYR A CA 1
ATOM 659 C C . TYR A 1 83 ? 6.654 5.164 -14.087 1.00 82.81 83 TYR A C 1
ATOM 661 O O . TYR A 1 83 ? 6.323 6.282 -13.692 1.00 82.81 83 TYR A O 1
ATOM 669 N N . ASP A 1 84 ? 5.967 4.069 -13.781 1.00 83.88 84 ASP A N 1
ATOM 670 C CA . ASP A 1 84 ? 4.713 4.071 -13.023 1.00 83.88 84 ASP A CA 1
ATOM 671 C C . ASP A 1 84 ? 4.938 4.215 -11.507 1.00 83.88 84 ASP A C 1
ATOM 673 O O . ASP A 1 84 ? 4.013 4.523 -10.745 1.00 83.88 84 ASP A O 1
ATOM 677 N N . GLY A 1 85 ? 6.176 3.997 -11.055 1.00 85.31 85 GLY A N 1
ATOM 678 C CA . GLY A 1 85 ? 6.553 4.146 -9.660 1.00 85.31 85 GLY A CA 1
ATOM 679 C C . GLY A 1 85 ? 8.035 3.966 -9.366 1.00 85.31 85 GLY A C 1
ATOM 680 O O . GLY A 1 85 ? 8.843 3.624 -10.232 1.00 85.31 85 GLY A O 1
ATOM 681 N N . THR A 1 86 ? 8.365 4.165 -8.095 1.00 87.81 86 THR A N 1
ATOM 682 C CA . THR A 1 86 ? 9.729 4.223 -7.579 1.00 87.81 86 THR A CA 1
ATOM 683 C C . THR A 1 86 ? 9.896 3.256 -6.411 1.00 87.81 86 THR A C 1
ATOM 685 O O . THR A 1 86 ? 9.205 3.372 -5.401 1.00 87.81 86 THR A O 1
ATOM 688 N N . ARG A 1 87 ? 10.824 2.308 -6.531 1.00 86.56 87 ARG A N 1
ATOM 689 C CA . ARG A 1 87 ? 11.216 1.371 -5.475 1.00 86.56 87 ARG A CA 1
ATOM 690 C C . ARG A 1 87 ? 12.369 1.962 -4.668 1.00 86.56 87 ARG A C 1
ATOM 692 O O . ARG A 1 87 ? 13.357 2.427 -5.234 1.00 86.56 87 ARG A O 1
ATOM 699 N N . ASN A 1 88 ? 12.252 1.908 -3.348 1.00 84.88 88 ASN A N 1
ATOM 700 C CA . ASN A 1 88 ? 13.279 2.337 -2.411 1.00 84.88 88 ASN A CA 1
ATOM 701 C C . ASN A 1 88 ? 13.600 1.220 -1.414 1.00 84.88 88 ASN A C 1
ATOM 703 O O . ASN A 1 88 ? 12.705 0.495 -0.975 1.00 84.88 88 ASN A O 1
ATOM 707 N N . ARG A 1 89 ? 14.865 1.124 -1.009 1.00 80.94 89 ARG A N 1
ATOM 708 C CA . ARG A 1 89 ? 15.280 0.253 0.087 1.00 80.94 89 ARG A CA 1
ATOM 709 C C . ARG A 1 89 ? 15.087 0.979 1.423 1.00 80.94 89 ARG A C 1
ATOM 711 O O . ARG A 1 89 ? 15.298 2.183 1.543 1.00 80.94 89 ARG A O 1
ATOM 718 N N . GLY A 1 90 ? 14.617 0.238 2.414 1.00 72.69 90 GLY A N 1
ATOM 719 C CA . GLY A 1 90 ? 14.411 0.707 3.777 1.00 72.69 90 GLY A CA 1
ATOM 720 C C . GLY A 1 90 ? 15.684 0.763 4.608 1.00 72.69 90 GLY A C 1
ATOM 721 O O . GLY A 1 90 ? 16.786 0.536 4.115 1.00 72.69 90 GLY A O 1
ATOM 722 N N . PHE A 1 91 ? 15.513 1.011 5.909 1.00 67.56 91 PHE A N 1
ATOM 723 C CA . PHE A 1 91 ? 16.625 0.980 6.863 1.00 67.56 91 PHE A CA 1
ATOM 724 C C . PHE A 1 91 ? 17.193 -0.432 7.039 1.00 67.56 91 PHE A C 1
ATOM 726 O O . PHE A 1 91 ? 18.402 -0.592 7.208 1.00 67.56 91 PHE A O 1
ATOM 733 N N . HIS A 1 92 ? 16.344 -1.462 6.987 1.00 72.00 92 HIS A N 1
ATOM 734 C CA . HIS A 1 92 ? 16.792 -2.849 6.954 1.00 72.00 92 HIS A CA 1
ATOM 735 C C . HIS A 1 92 ? 17.062 -3.300 5.505 1.00 72.00 92 HIS A C 1
ATOM 737 O O . HIS A 1 92 ? 16.297 -2.958 4.604 1.00 72.00 92 HIS A O 1
ATOM 743 N N . PRO A 1 93 ? 18.089 -4.132 5.248 1.00 72.25 93 PRO A N 1
ATOM 744 C CA . PRO A 1 93 ? 18.438 -4.588 3.894 1.00 72.25 93 PRO A CA 1
ATOM 745 C C . PRO A 1 93 ? 17.324 -5.365 3.171 1.00 72.25 93 PRO A C 1
ATOM 747 O O . PRO A 1 93 ? 17.320 -5.419 1.943 1.00 72.25 93 PRO A O 1
ATOM 750 N N . ASN A 1 94 ? 16.378 -5.931 3.927 1.00 77.00 94 ASN A N 1
ATOM 751 C CA . ASN A 1 94 ? 15.197 -6.640 3.408 1.00 77.00 94 ASN A CA 1
ATOM 752 C C . ASN A 1 94 ? 13.929 -5.769 3.392 1.00 77.00 94 ASN A C 1
ATOM 754 O O . ASN A 1 94 ? 12.861 -6.237 2.995 1.00 77.00 94 ASN A O 1
ATOM 758 N N . SER A 1 95 ? 14.010 -4.533 3.879 1.00 82.19 95 SER A N 1
ATOM 759 C CA . SER A 1 95 ? 12.896 -3.596 3.844 1.00 82.19 95 SER A CA 1
ATOM 760 C C . SER A 1 95 ? 12.863 -2.944 2.480 1.00 82.19 95 SER A C 1
ATOM 762 O O . SER A 1 95 ? 13.855 -2.395 2.006 1.00 82.19 95 SER A O 1
ATOM 764 N N . GLU A 1 96 ? 11.711 -3.023 1.839 1.00 87.94 96 GLU A N 1
ATOM 765 C CA . GLU A 1 96 ? 11.518 -2.496 0.507 1.00 87.94 96 GLU A CA 1
ATOM 766 C C . GLU A 1 96 ? 10.178 -1.793 0.412 1.00 87.94 96 GLU A C 1
ATOM 768 O O . GLU A 1 96 ? 9.146 -2.318 0.836 1.00 87.94 96 GLU A O 1
ATOM 773 N N . TYR A 1 97 ? 10.221 -0.594 -0.151 1.00 90.75 97 TYR A N 1
ATOM 774 C CA . TYR A 1 97 ? 9.090 0.299 -0.285 1.00 90.75 97 TYR A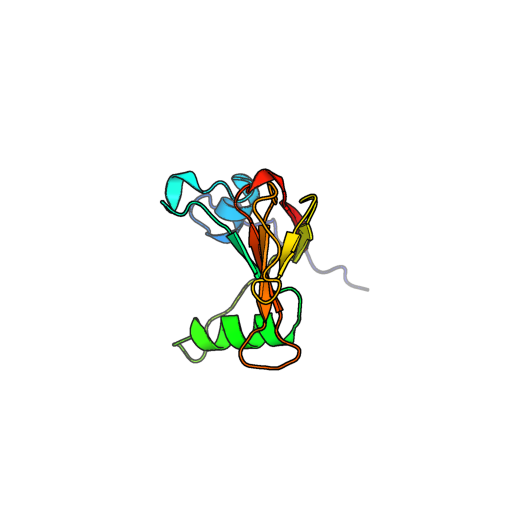 CA 1
ATOM 775 C C . TYR A 1 97 ? 8.867 0.618 -1.758 1.00 90.75 97 TYR A C 1
ATOM 777 O O . TYR A 1 97 ? 9.817 0.746 -2.530 1.00 90.75 97 TYR A O 1
ATOM 785 N N . LEU A 1 98 ? 7.607 0.767 -2.146 1.00 90.81 98 LEU A N 1
ATOM 786 C CA . LEU A 1 98 ? 7.212 1.171 -3.489 1.00 90.81 98 LEU A CA 1
ATOM 787 C C . LEU A 1 98 ? 6.323 2.403 -3.414 1.00 90.81 98 LEU A C 1
ATOM 789 O O . LEU A 1 98 ? 5.312 2.406 -2.717 1.00 90.81 98 LEU A O 1
ATOM 793 N N . VAL A 1 99 ? 6.694 3.426 -4.171 1.00 89.69 99 VAL A N 1
ATOM 794 C CA . VAL A 1 99 ? 5.935 4.659 -4.338 1.00 89.69 99 VAL A CA 1
ATOM 795 C C . VAL A 1 99 ? 5.270 4.646 -5.709 1.00 89.69 99 VAL A C 1
ATOM 797 O O . VAL A 1 99 ? 5.962 4.583 -6.720 1.00 89.69 99 VAL A O 1
ATOM 800 N N . LEU A 1 100 ? 3.940 4.706 -5.755 1.00 88.69 100 LEU A N 1
ATOM 801 C CA . LEU A 1 100 ? 3.161 4.777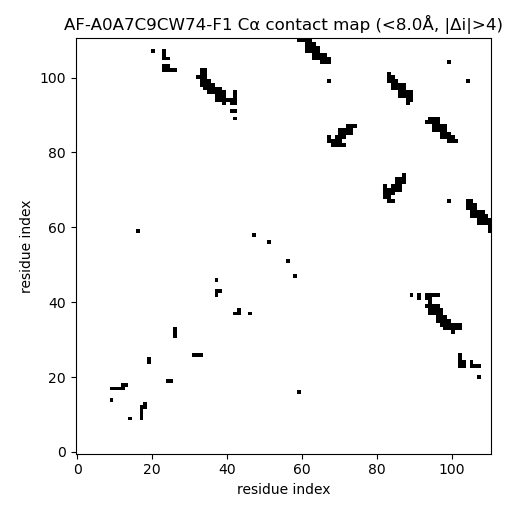 -6.996 1.00 88.69 100 LEU A CA 1
ATOM 802 C C . LEU A 1 100 ? 2.486 6.138 -7.130 1.00 88.69 100 LEU A C 1
ATOM 804 O O . LEU A 1 100 ? 1.909 6.633 -6.163 1.00 88.69 100 LEU A O 1
ATOM 808 N N . ASN A 1 101 ? 2.485 6.698 -8.339 1.00 84.62 101 ASN A N 1
ATOM 809 C CA . ASN A 1 101 ? 1.819 7.976 -8.622 1.00 84.62 101 ASN A CA 1
ATOM 810 C C . ASN A 1 101 ? 0.351 7.800 -9.049 1.00 84.62 101 ASN A C 1
ATOM 812 O O . ASN A 1 101 ? -0.440 8.736 -8.958 1.00 84.62 101 ASN A O 1
ATOM 816 N N . ASN A 1 102 ? -0.035 6.597 -9.490 1.00 85.38 102 ASN A N 1
ATOM 817 C CA . ASN A 1 102 ? -1.395 6.292 -9.926 1.00 85.38 102 ASN A CA 1
ATOM 818 C C . ASN A 1 102 ? -2.091 5.324 -8.944 1.00 85.38 102 ASN A C 1
ATOM 820 O O . ASN A 1 102 ? -1.699 4.157 -8.878 1.00 85.38 102 ASN A O 1
ATOM 824 N N . PRO A 1 103 ? -3.145 5.748 -8.214 1.00 84.69 103 PRO A N 1
ATOM 825 C CA . PRO A 1 103 ? -3.895 4.875 -7.304 1.00 84.69 103 PRO A CA 1
ATOM 826 C C . PRO A 1 103 ? -4.576 3.703 -8.018 1.00 84.69 103 PRO A C 1
ATOM 828 O O . PRO A 1 103 ? -4.710 2.625 -7.442 1.00 84.69 103 PRO A O 1
ATOM 831 N N . SER A 1 104 ? -4.943 3.882 -9.290 1.00 86.31 104 SER A N 1
ATOM 832 C CA . SER A 1 104 ? -5.591 2.849 -10.108 1.00 86.31 104 SER A CA 1
ATOM 833 C C . SER A 1 104 ? -4.669 1.664 -10.397 1.00 86.31 104 SER A C 1
ATOM 835 O O . SER A 1 104 ? -5.131 0.617 -10.840 1.00 86.31 104 SER A O 1
ATOM 837 N N . ALA A 1 105 ? -3.367 1.805 -10.127 1.00 88.88 105 ALA A N 1
ATOM 838 C CA . ALA A 1 105 ? -2.405 0.720 -10.223 1.00 88.88 105 ALA A CA 1
ATOM 839 C C . ALA A 1 105 ? -2.473 -0.263 -9.034 1.00 88.88 105 ALA A C 1
ATOM 841 O O . ALA A 1 105 ? -1.645 -1.174 -8.951 1.00 88.88 105 ALA A O 1
ATOM 842 N N . LEU A 1 106 ? -3.433 -0.100 -8.113 1.00 89.38 106 LEU A N 1
ATOM 843 C CA . LEU A 1 106 ? -3.626 -0.968 -6.953 1.00 89.38 106 LEU A CA 1
ATOM 844 C C . LEU A 1 106 ? -4.986 -1.647 -6.940 1.00 89.38 106 LEU A C 1
ATOM 846 O O . LEU A 1 106 ? -6.030 -1.010 -7.034 1.00 89.38 106 LEU A O 1
ATOM 850 N N . LEU A 1 107 ? -4.955 -2.957 -6.709 1.00 89.88 107 LEU A N 1
ATOM 851 C CA . LEU A 1 107 ? -6.138 -3.780 -6.510 1.00 89.88 107 LEU A CA 1
ATOM 852 C C . LEU A 1 107 ? -6.126 -4.356 -5.087 1.00 89.88 107 LEU A C 1
ATOM 854 O O . LEU A 1 107 ? -5.259 -5.184 -4.785 1.00 89.88 107 LEU A O 1
ATOM 858 N N . PRO A 1 108 ? -7.057 -3.959 -4.200 1.00 89.12 108 PRO A N 1
ATOM 859 C CA . PRO A 1 108 ? -7.137 -4.534 -2.863 1.00 89.12 108 PRO A CA 1
ATOM 860 C C . PRO A 1 108 ? -7.510 -6.018 -2.961 1.00 89.12 108 PRO A C 1
ATOM 862 O O . PRO A 1 108 ? -8.426 -6.393 -3.691 1.00 89.12 108 PRO A O 1
ATOM 865 N N . CYS A 1 109 ? -6.778 -6.867 -2.244 1.00 90.12 109 CYS A N 1
ATOM 866 C CA . CYS A 1 109 ? -6.968 -8.318 -2.247 1.00 90.12 109 CYS A CA 1
ATOM 867 C C . CYS A 1 109 ? -7.458 -8.820 -0.886 1.00 90.12 109 CYS A C 1
ATOM 869 O O . CYS A 1 109 ? -8.423 -9.577 -0.827 1.00 90.12 109 CYS A O 1
ATOM 871 N N . PHE A 1 110 ? -6.807 -8.390 0.200 1.00 89.06 110 PHE A N 1
ATOM 872 C CA . PHE A 1 110 ? -7.110 -8.832 1.564 1.00 89.06 110 PHE A CA 1
ATOM 873 C C . PHE A 1 110 ? -6.967 -7.677 2.556 1.00 89.06 110 PHE A C 1
ATOM 875 O O . PHE A 1 110 ? -6.228 -6.728 2.292 1.00 89.06 110 PHE A O 1
ATOM 882 N N . ILE A 1 111 ? -7.668 -7.778 3.683 1.00 85.50 111 ILE A N 1
ATOM 883 C CA . ILE A 1 111 ? -7.599 -6.870 4.835 1.00 85.50 111 ILE A CA 1
ATOM 884 C C . ILE A 1 111 ? -7.369 -7.722 6.084 1.00 85.50 111 ILE A C 1
ATOM 886 O O . ILE A 1 111 ? -7.999 -8.805 6.142 1.00 85.50 111 ILE A O 1
#

Nearest PDB structures (foldseek):
  7kkm-assembly2_B  TM=7.211E-01  e=1.003E+00  Homo sapiens
  2i26-assembly3_P  TM=3.515E-01  e=9.353E+00  Ginglymostoma cirratum

Mean predicted aligned error: 8.9 Å

Radius of gyration: 16.5 Å; Cα contacts (8 Å, |Δi|>4): 148; chains: 1; bounding box: 42×43×42 Å